Protein AF-A0A9W6L7I1-F1 (afdb_monomer_lite)

Sequence (68 aa):
MAATRCVSPFATWIDGALRVVAAGEILDTADPAYSGREEMFETLDQYLDTREAKRPTVRRKKPTSSAD

Structure (mmCIF, N/CA/C/O backbone):
data_AF-A0A9W6L7I1-F1
#
_entry.id   AF-A0A9W6L7I1-F1
#
loop_
_atom_site.group_PDB
_atom_site.id
_atom_site.type_symbol
_atom_site.label_atom_id
_atom_site.label_alt_id
_atom_site.label_comp_id
_atom_site.label_asym_id
_atom_site.label_entity_id
_atom_site.label_seq_id
_atom_site.pdbx_PDB_ins_code
_atom_site.Cartn_x
_atom_site.Cartn_y
_atom_site.Cartn_z
_atom_site.occupancy
_atom_site.B_iso_or_equiv
_atom_site.auth_seq_id
_atom_site.auth_comp_id
_atom_site.auth_asym_id
_atom_site.auth_atom_id
_atom_site.pdbx_PDB_model_num
ATOM 1 N N . MET A 1 1 ? 9.216 -4.583 10.717 1.00 59.75 1 MET A N 1
ATOM 2 C CA . MET A 1 1 ? 8.542 -4.356 9.425 1.00 59.75 1 MET A CA 1
ATOM 3 C C . MET A 1 1 ? 7.251 -3.631 9.714 1.00 59.75 1 MET A C 1
ATOM 5 O O . MET A 1 1 ? 6.503 -4.097 10.566 1.00 59.75 1 MET A O 1
ATOM 9 N N . ALA A 1 2 ? 7.060 -2.458 9.116 1.00 78.19 2 ALA A N 1
ATOM 10 C CA . ALA A 1 2 ? 5.837 -1.686 9.275 1.00 78.19 2 ALA A CA 1
ATOM 11 C C . ALA A 1 2 ? 4.856 -2.130 8.185 1.00 78.19 2 ALA A C 1
ATOM 13 O O . ALA A 1 2 ? 5.157 -2.029 6.997 1.00 78.19 2 ALA A O 1
ATOM 14 N N . ALA A 1 3 ? 3.711 -2.671 8.597 1.00 87.62 3 ALA A N 1
ATOM 15 C CA .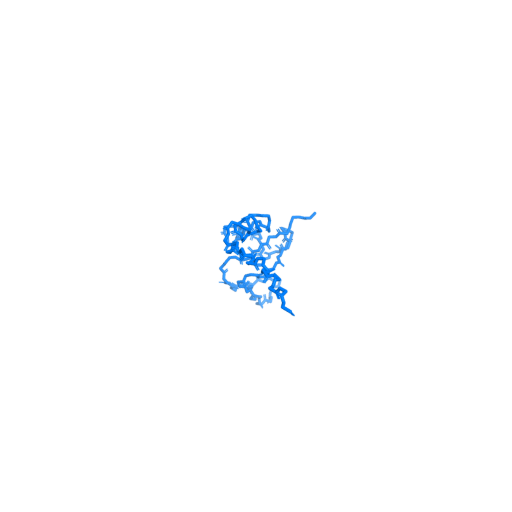 ALA A 1 3 ? 2.642 -3.058 7.688 1.00 87.62 3 ALA A CA 1
ATOM 16 C C . ALA A 1 3 ? 1.668 -1.887 7.523 1.00 87.62 3 ALA A C 1
ATOM 18 O O . ALA A 1 3 ? 1.232 -1.278 8.505 1.00 87.62 3 ALA A O 1
ATOM 19 N N . THR A 1 4 ? 1.318 -1.589 6.280 1.00 92.88 4 THR A N 1
ATOM 20 C CA . THR A 1 4 ? 0.379 -0.525 5.922 1.00 92.88 4 THR A CA 1
ATOM 21 C C . THR A 1 4 ? -0.797 -1.110 5.164 1.00 92.88 4 THR A C 1
ATOM 23 O O . THR A 1 4 ? -0.690 -2.158 4.528 1.00 92.88 4 THR A O 1
ATOM 26 N N . ARG A 1 5 ? -1.950 -0.461 5.268 1.00 93.69 5 ARG A N 1
ATOM 27 C CA . ARG A 1 5 ? -3.190 -0.884 4.629 1.00 93.69 5 ARG A CA 1
ATOM 28 C C . ARG A 1 5 ? -3.549 0.118 3.546 1.00 93.69 5 ARG A C 1
ATOM 30 O O . ARG A 1 5 ? -3.611 1.314 3.811 1.00 93.69 5 ARG A O 1
ATOM 37 N N . CYS A 1 6 ? -3.828 -0.368 2.343 1.00 94.62 6 CYS A N 1
ATOM 38 C CA . CYS A 1 6 ? -4.314 0.471 1.256 1.00 94.62 6 CYS A CA 1
ATOM 39 C C . CYS A 1 6 ? -5.725 0.991 1.574 1.00 94.62 6 CYS A C 1
ATOM 41 O O . CYS A 1 6 ? -6.632 0.209 1.868 1.00 94.62 6 CYS A O 1
ATOM 43 N N . VAL A 1 7 ? -5.932 2.304 1.512 1.00 94.00 7 VAL A N 1
ATOM 44 C CA . VAL A 1 7 ? -7.227 2.943 1.795 1.00 94.00 7 VAL A CA 1
ATOM 45 C C . VAL A 1 7 ? -8.059 3.091 0.521 1.00 94.00 7 VAL A C 1
ATOM 47 O O . VAL A 1 7 ? -9.274 2.895 0.558 1.00 94.00 7 VAL A O 1
ATOM 50 N N . SER A 1 8 ? -7.411 3.380 -0.611 1.00 91.88 8 SER A N 1
ATOM 51 C CA . SER A 1 8 ? -8.059 3.609 -1.907 1.00 91.88 8 SER A CA 1
ATOM 52 C C . SER A 1 8 ? -7.440 2.719 -2.988 1.00 91.88 8 SER A C 1
ATOM 54 O O . SER A 1 8 ? -6.223 2.753 -3.149 1.00 91.88 8 SER A O 1
ATOM 56 N N . PRO A 1 9 ? -8.238 1.945 -3.749 1.00 94.69 9 PRO A N 1
ATOM 57 C CA . PRO A 1 9 ? -7.704 1.013 -4.733 1.00 94.69 9 PRO A CA 1
ATOM 58 C C . PRO A 1 9 ? -7.075 1.761 -5.912 1.00 94.69 9 PRO A C 1
ATOM 60 O O . PRO A 1 9 ? -7.590 2.791 -6.353 1.00 94.69 9 PRO A O 1
ATOM 63 N N . PHE A 1 10 ? -5.994 1.215 -6.463 1.00 94.94 10 PHE A N 1
ATOM 64 C CA . PHE A 1 10 ? -5.315 1.787 -7.625 1.00 94.94 10 PHE A CA 1
ATOM 65 C C . PHE A 1 10 ? -4.619 0.712 -8.461 1.00 94.94 10 PHE A C 1
ATOM 67 O O . PHE A 1 10 ? -4.444 -0.430 -8.037 1.00 94.94 10 PHE A O 1
ATOM 74 N N . ALA A 1 11 ? -4.202 1.088 -9.667 1.00 95.38 11 ALA A N 1
ATOM 75 C CA . ALA A 1 11 ? -3.362 0.260 -10.520 1.00 95.38 11 ALA A CA 1
ATOM 76 C C . ALA A 1 11 ? -2.058 0.997 -10.834 1.00 95.38 11 ALA A C 1
ATOM 78 O O . ALA A 1 11 ? -2.056 2.207 -11.058 1.00 95.38 11 ALA A O 1
ATOM 79 N N . THR A 1 12 ? -0.946 0.270 -10.851 1.00 94.38 12 THR A N 1
ATOM 80 C CA . THR A 1 12 ? 0.362 0.804 -11.228 1.00 94.38 12 THR A CA 1
ATOM 81 C C . THR A 1 12 ? 1.189 -0.241 -11.954 1.00 94.38 12 THR A C 1
ATOM 83 O O . THR A 1 12 ? 0.998 -1.440 -11.783 1.00 94.38 12 THR A O 1
ATOM 86 N N . TRP A 1 13 ? 2.144 0.218 -12.750 1.00 95.00 13 TRP A N 1
ATOM 87 C CA . TRP A 1 13 ? 3.173 -0.637 -13.321 1.00 95.00 13 TRP A CA 1
ATOM 88 C C . TRP A 1 13 ? 4.305 -0.831 -12.314 1.00 95.00 13 TRP A C 1
ATOM 90 O O . TRP A 1 13 ? 4.759 0.142 -11.710 1.00 95.00 13 TRP A O 1
ATOM 100 N N . ILE A 1 14 ? 4.739 -2.075 -1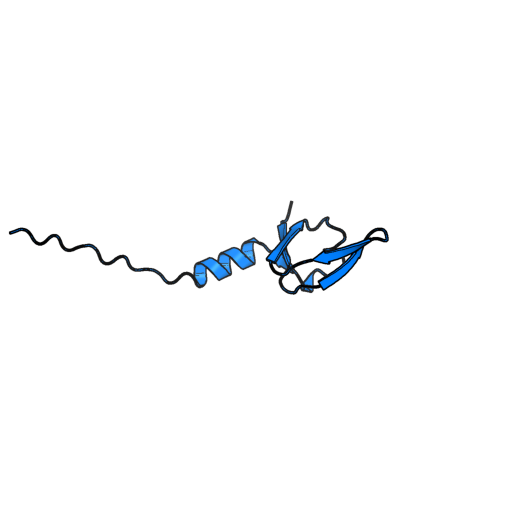2.132 1.00 92.62 14 ILE A N 1
ATOM 101 C CA . ILE A 1 14 ? 5.886 -2.470 -11.307 1.00 92.62 14 ILE A CA 1
ATOM 102 C C . ILE A 1 14 ? 6.681 -3.479 -12.124 1.00 92.62 14 ILE A C 1
ATOM 104 O O . ILE A 1 14 ? 6.112 -4.465 -12.587 1.00 92.62 14 ILE A O 1
ATOM 108 N N . ASP A 1 15 ? 7.962 -3.202 -12.360 1.00 92.50 15 ASP A N 1
ATOM 109 C CA . ASP A 1 15 ? 8.857 -4.069 -13.142 1.00 92.50 15 ASP A CA 1
ATOM 110 C C . ASP A 1 15 ? 8.278 -4.498 -14.506 1.00 92.50 15 ASP A C 1
ATOM 112 O O . ASP A 1 15 ? 8.442 -5.626 -14.964 1.00 92.50 15 ASP A O 1
ATOM 116 N N . GLY A 1 16 ? 7.556 -3.585 -15.167 1.00 94.75 16 GLY A N 1
ATOM 117 C CA . GLY A 1 16 ? 6.931 -3.830 -16.471 1.00 94.75 16 GLY A CA 1
ATOM 118 C C . GLY A 1 16 ? 5.644 -4.663 -16.430 1.00 94.75 16 GLY A C 1
ATOM 119 O O . GLY A 1 16 ? 5.046 -4.890 -17.480 1.00 94.75 16 GLY A O 1
ATOM 120 N N . ALA A 1 17 ? 5.174 -5.067 -15.249 1.00 95.38 17 ALA A N 1
ATOM 121 C CA . ALA A 1 17 ? 3.894 -5.736 -15.055 1.00 95.38 17 ALA A CA 1
ATOM 122 C C . ALA A 1 17 ? 2.856 -4.781 -14.451 1.00 95.38 17 ALA A C 1
ATOM 124 O O . ALA A 1 17 ? 3.150 -4.009 -13.536 1.00 95.38 17 ALA A O 1
ATOM 125 N N . LEU A 1 18 ? 1.619 -4.837 -14.948 1.00 95.94 18 LEU A N 1
ATOM 126 C CA . LEU A 1 18 ? 0.510 -4.107 -14.343 1.00 95.94 18 LEU A CA 1
ATOM 127 C C . LEU A 1 18 ? 0.101 -4.811 -13.044 1.00 95.94 18 LEU A C 1
ATOM 129 O O . LEU A 1 18 ? -0.342 -5.958 -13.070 1.00 95.94 18 LEU A O 1
ATOM 133 N N . ARG A 1 19 ? 0.211 -4.108 -11.917 1.00 95.44 19 ARG A N 1
ATOM 134 C CA . ARG A 1 19 ? -0.263 -4.548 -10.605 1.00 95.44 19 ARG A CA 1
ATOM 135 C C . ARG A 1 19 ? -1.465 -3.713 -10.184 1.00 95.44 19 ARG A C 1
ATOM 137 O O . ARG A 1 19 ? -1.441 -2.486 -10.252 1.00 95.44 19 ARG A O 1
ATOM 144 N N . VAL A 1 20 ? -2.506 -4.389 -9.716 1.00 95.69 20 VAL A N 1
ATOM 145 C CA . VAL A 1 20 ? -3.670 -3.761 -9.086 1.00 95.69 20 VAL A CA 1
ATOM 146 C C . VAL A 1 20 ? -3.551 -3.969 -7.584 1.00 95.69 20 VAL A C 1
ATOM 148 O O . VAL A 1 20 ? -3.356 -5.102 -7.153 1.00 95.69 20 VAL A O 1
ATOM 151 N N . VAL A 1 21 ? -3.657 -2.886 -6.817 1.00 95.50 21 VAL A N 1
ATOM 152 C CA . VAL A 1 21 ? -3.693 -2.913 -5.353 1.00 95.50 21 VAL A CA 1
ATOM 153 C C . VAL A 1 21 ? -5.125 -2.656 -4.914 1.00 95.50 21 VAL A C 1
ATOM 155 O O . VAL A 1 21 ? -5.722 -1.626 -5.248 1.00 95.50 21 VAL A O 1
ATOM 158 N N . ALA A 1 22 ? -5.698 -3.615 -4.196 1.00 95.12 22 ALA A N 1
ATOM 159 C CA . ALA A 1 22 ? -7.073 -3.526 -3.736 1.00 95.12 22 ALA A CA 1
ATOM 160 C C . ALA A 1 22 ? -7.191 -2.698 -2.448 1.00 95.12 22 ALA A C 1
ATOM 162 O O . ALA A 1 22 ? -6.294 -2.666 -1.606 1.00 95.12 22 ALA A O 1
ATOM 163 N N . ALA A 1 23 ? -8.355 -2.078 -2.246 1.00 92.94 23 ALA A N 1
ATOM 164 C CA . ALA A 1 23 ? -8.663 -1.424 -0.982 1.00 92.94 23 ALA A CA 1
ATOM 165 C C . ALA A 1 23 ? -8.640 -2.449 0.161 1.00 92.94 23 ALA A C 1
ATOM 167 O O . ALA A 1 23 ? -9.309 -3.482 0.113 1.00 92.94 23 ALA A O 1
ATOM 168 N N . GLY A 1 24 ? -7.895 -2.141 1.215 1.00 92.31 24 GLY A N 1
ATOM 169 C CA . GLY A 1 24 ? -7.681 -3.007 2.365 1.00 92.31 24 GLY A CA 1
ATOM 170 C C . GLY A 1 24 ? -6.568 -4.037 2.214 1.00 92.31 24 GLY A C 1
ATOM 171 O O . GLY A 1 24 ? -6.313 -4.750 3.183 1.00 92.31 24 GLY A O 1
ATOM 172 N N . GLU A 1 25 ? -5.903 -4.107 1.060 1.00 93.94 25 GLU A N 1
ATOM 173 C CA . GLU A 1 25 ? -4.696 -4.915 0.895 1.00 93.94 25 GLU A CA 1
ATOM 174 C C . GLU A 1 25 ? -3.597 -4.419 1.843 1.00 93.94 25 GLU A C 1
ATOM 176 O O . GLU A 1 25 ? -3.424 -3.210 2.033 1.00 93.94 25 GLU A O 1
ATOM 181 N N . ILE A 1 26 ? -2.892 -5.358 2.478 1.00 93.50 26 ILE A N 1
ATOM 182 C CA . ILE A 1 26 ? -1.815 -5.061 3.422 1.00 93.50 26 ILE A CA 1
ATOM 183 C C . ILE A 1 26 ? -0.491 -5.198 2.686 1.00 93.50 26 ILE A C 1
ATOM 185 O O . ILE A 1 26 ? -0.186 -6.270 2.167 1.00 93.50 26 ILE A O 1
ATOM 189 N N . LEU A 1 27 ? 0.289 -4.123 2.681 1.00 91.81 27 LEU A N 1
ATOM 190 C CA . LEU A 1 27 ? 1.594 -4.052 2.040 1.00 91.81 27 LEU A CA 1
ATOM 191 C C . LEU A 1 27 ? 2.665 -3.638 3.046 1.00 91.81 27 LEU A C 1
ATOM 193 O O . LEU A 1 27 ? 2.407 -2.886 3.991 1.00 91.81 27 LEU A O 1
ATOM 197 N N . ASP A 1 28 ? 3.881 -4.133 2.836 1.00 91.25 28 ASP A N 1
ATOM 198 C CA . ASP A 1 28 ? 5.046 -3.628 3.556 1.00 91.25 28 ASP A CA 1
ATOM 199 C C . ASP A 1 28 ? 5.446 -2.266 2.976 1.00 91.25 28 ASP A C 1
ATOM 201 O O . ASP A 1 28 ? 5.356 -2.039 1.770 1.00 91.25 28 ASP A O 1
ATOM 205 N N . THR A 1 29 ? 5.945 -1.379 3.829 1.00 90.62 29 THR A N 1
ATOM 206 C CA . THR A 1 29 ? 6.606 -0.129 3.428 1.00 90.62 29 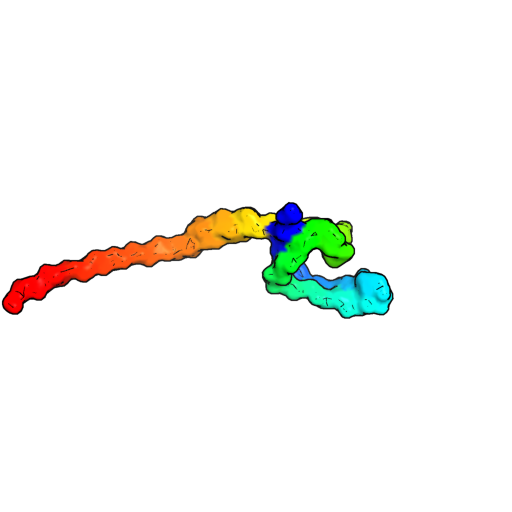THR A CA 1
ATOM 207 C C . THR A 1 29 ? 7.748 -0.304 2.418 1.00 90.62 29 THR A C 1
ATOM 209 O O . THR A 1 29 ? 8.080 0.641 1.708 1.00 90.62 29 THR A O 1
ATOM 212 N N . ALA A 1 30 ? 8.355 -1.492 2.339 1.00 91.06 30 ALA A N 1
ATOM 213 C CA . ALA A 1 30 ? 9.369 -1.821 1.338 1.00 91.06 30 ALA A CA 1
ATOM 214 C C . ALA A 1 30 ? 8.791 -2.242 -0.032 1.00 91.06 30 ALA A C 1
ATOM 216 O O . ALA A 1 30 ? 9.564 -2.447 -0.968 1.00 91.06 30 ALA A O 1
ATOM 217 N N . ASP A 1 31 ? 7.468 -2.407 -0.173 1.00 90.38 31 ASP A N 1
ATOM 218 C CA . ASP A 1 31 ? 6.854 -2.803 -1.445 1.00 90.38 31 ASP A CA 1
ATOM 219 C C . ASP A 1 31 ? 6.932 -1.6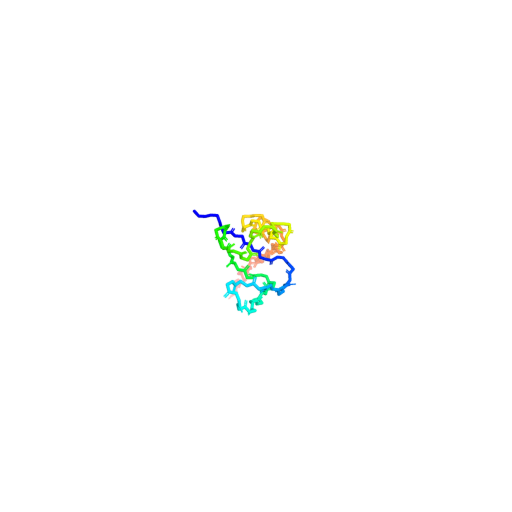37 -2.459 1.00 90.38 31 ASP A C 1
ATOM 221 O O . ASP A 1 31 ? 6.568 -0.503 -2.133 1.00 90.38 31 ASP A O 1
ATOM 225 N N . PRO A 1 32 ? 7.365 -1.872 -3.711 1.00 92.81 32 PRO A N 1
ATOM 226 C CA . PRO A 1 32 ? 7.404 -0.835 -4.747 1.00 92.81 32 PRO A CA 1
ATOM 227 C C . PRO A 1 32 ? 6.031 -0.216 -5.061 1.00 92.81 32 PRO A C 1
ATOM 229 O O . PRO A 1 32 ? 5.962 0.886 -5.603 1.00 92.81 32 PRO A O 1
ATOM 232 N N . ALA A 1 33 ? 4.929 -0.885 -4.718 1.00 91.81 33 ALA A N 1
ATOM 233 C CA . ALA A 1 33 ? 3.586 -0.329 -4.825 1.00 91.81 33 ALA A CA 1
ATOM 234 C C . ALA A 1 33 ? 3.301 0.764 -3.777 1.00 91.81 33 ALA A C 1
ATOM 236 O O . ALA A 1 33 ? 2.431 1.603 -4.013 1.00 91.81 33 ALA A O 1
ATOM 237 N N . TYR A 1 34 ? 4.013 0.753 -2.645 1.00 91.62 34 TYR A N 1
ATOM 238 C CA . TYR A 1 34 ? 3.869 1.723 -1.556 1.00 91.62 34 TYR A CA 1
ATOM 239 C C . TYR A 1 34 ? 4.624 3.032 -1.840 1.00 91.62 34 TYR A C 1
ATOM 241 O O . TYR A 1 34 ? 4.101 4.119 -1.594 1.00 91.62 34 TYR A O 1
ATOM 249 N N . SER A 1 35 ? 5.838 2.939 -2.391 1.00 89.75 35 SER A N 1
ATOM 250 C CA . SER A 1 35 ? 6.711 4.101 -2.604 1.00 89.75 35 SER A CA 1
ATOM 251 C C . SER A 1 35 ? 6.100 5.141 -3.557 1.00 89.75 35 SER A C 1
ATOM 253 O O . SER A 1 35 ? 5.640 4.809 -4.654 1.00 89.75 35 SER A O 1
ATOM 255 N N . GLY A 1 36 ? 6.098 6.410 -3.131 1.00 89.38 36 GLY A N 1
ATOM 256 C CA . GLY A 1 36 ? 5.528 7.538 -3.878 1.00 89.38 36 GLY A CA 1
ATOM 257 C C . GLY A 1 36 ? 3.997 7.596 -3.863 1.00 89.38 36 GLY A C 1
ATOM 258 O O . GLY A 1 36 ? 3.405 8.367 -4.619 1.00 89.38 36 GLY A O 1
ATOM 259 N N . ARG A 1 37 ? 3.354 6.749 -3.054 1.00 91.75 37 ARG A N 1
ATOM 260 C CA . ARG A 1 37 ? 1.898 6.661 -2.875 1.00 91.75 37 ARG A CA 1
ATOM 261 C C . ARG A 1 37 ? 1.518 6.530 -1.408 1.00 91.75 37 ARG A C 1
ATOM 263 O O . ARG A 1 37 ? 0.435 6.042 -1.103 1.00 91.75 37 ARG A O 1
ATOM 270 N N . GLU A 1 38 ? 2.385 6.972 -0.506 1.00 91.88 38 GLU A N 1
ATOM 271 C CA . GLU A 1 38 ? 2.246 6.817 0.941 1.00 91.88 38 GLU A CA 1
ATOM 272 C C . GLU A 1 38 ? 0.911 7.385 1.453 1.00 91.88 38 GLU A C 1
ATOM 274 O O . GLU A 1 38 ? 0.313 6.831 2.368 1.00 91.88 38 GLU A O 1
ATOM 279 N N . GLU A 1 39 ? 0.392 8.434 0.808 1.00 91.50 39 GLU A N 1
ATOM 280 C CA . GLU A 1 39 ? -0.910 9.046 1.110 1.00 91.50 39 GLU A CA 1
ATOM 281 C C . GLU A 1 39 ? -2.124 8.128 0.872 1.00 91.50 39 GLU A C 1
ATOM 283 O O . GLU A 1 39 ? -3.188 8.349 1.448 1.00 91.50 39 GLU A O 1
ATOM 288 N N . MET A 1 40 ? -1.987 7.090 0.040 1.00 92.56 40 MET A N 1
ATOM 289 C CA . MET A 1 40 ? -3.046 6.105 -0.213 1.00 92.56 40 MET A CA 1
ATOM 290 C C . MET A 1 40 ? -3.056 4.969 0.812 1.00 92.56 40 MET A C 1
ATOM 292 O O . MET A 1 40 ? -3.873 4.048 0.701 1.00 92.56 40 MET A O 1
ATOM 296 N N . PHE A 1 41 ? -2.165 5.022 1.800 1.00 94.12 41 PHE A N 1
ATOM 297 C CA . PHE A 1 41 ? -2.016 4.013 2.832 1.00 94.12 41 PHE A CA 1
ATOM 298 C C . PHE A 1 41 ? -2.208 4.612 4.224 1.00 94.12 41 PHE A C 1
ATOM 300 O O . PHE A 1 41 ? -1.866 5.757 4.499 1.00 94.12 41 PHE A O 1
ATOM 307 N N . GLU A 1 42 ? -2.738 3.798 5.127 1.00 92.56 42 GLU A N 1
ATOM 308 C CA . GLU A 1 42 ? -2.771 4.073 6.563 1.00 92.56 42 GLU A CA 1
ATOM 309 C C . GLU A 1 42 ? -1.939 3.019 7.297 1.00 92.56 42 GLU A C 1
ATOM 311 O O . GLU A 1 42 ? -1.747 1.900 6.801 1.00 92.56 42 GLU A O 1
ATOM 316 N N . THR A 1 43 ? -1.432 3.340 8.488 1.00 91.44 43 THR A N 1
ATOM 317 C CA . THR A 1 43 ? -0.765 2.314 9.297 1.00 91.44 43 THR A CA 1
ATOM 318 C C . THR A 1 43 ? -1.797 1.336 9.845 1.00 91.44 43 THR A C 1
ATOM 320 O O . THR A 1 43 ? -2.937 1.699 10.147 1.00 91.44 43 THR A O 1
ATOM 323 N N . LEU A 1 44 ? -1.406 0.068 9.987 1.00 85.81 44 LEU A N 1
ATOM 324 C CA . LEU A 1 44 ? -2.328 -0.940 10.505 1.00 85.81 44 LEU A CA 1
ATOM 325 C C . LEU A 1 44 ? -2.804 -0.602 11.930 1.00 85.81 44 LEU A C 1
ATOM 327 O O . LEU A 1 44 ? -3.968 -0.836 12.247 1.00 85.81 44 LEU A O 1
ATOM 331 N N . ASP A 1 45 ? -1.942 0.012 12.745 1.00 83.94 45 ASP A N 1
ATOM 332 C CA . ASP A 1 45 ? -2.286 0.488 14.089 1.00 83.94 45 ASP A CA 1
ATOM 333 C C . ASP A 1 45 ? -3.391 1.557 14.060 1.00 83.94 45 ASP A C 1
ATOM 335 O O . ASP A 1 45 ? -4.390 1.420 14.761 1.00 83.94 45 ASP A O 1
ATOM 339 N N . GLN A 1 46 ? -3.296 2.558 13.170 1.00 83.62 46 GLN A N 1
ATOM 340 C CA . GLN A 1 46 ? -4.338 3.587 13.009 1.00 83.62 46 GLN A CA 1
ATOM 341 C C . GLN A 1 46 ? -5.697 2.980 12.639 1.00 83.62 46 GLN A C 1
ATOM 343 O O . GLN A 1 46 ? -6.745 3.394 13.154 1.00 83.62 46 GLN A O 1
ATOM 348 N N . TYR A 1 47 ? -5.691 1.970 11.766 1.00 82.94 47 TYR A N 1
ATOM 349 C CA . TYR A 1 47 ? -6.909 1.261 11.390 1.00 82.94 47 TYR A CA 1
ATOM 350 C C . TYR A 1 47 ? -7.504 0.475 12.568 1.00 82.94 47 TYR A C 1
ATOM 352 O O . TYR A 1 47 ? -8.723 0.492 12.772 1.00 82.94 47 TYR A O 1
ATOM 360 N N . LEU A 1 48 ? -6.667 -0.211 13.355 1.00 81.38 48 LEU A N 1
ATOM 361 C CA . LEU A 1 48 ? -7.108 -0.985 14.518 1.00 81.38 48 LEU A CA 1
ATOM 362 C C . LEU A 1 48 ? -7.696 -0.085 15.607 1.00 81.38 48 LEU A C 1
ATOM 364 O O . LEU A 1 48 ? -8.814 -0.359 16.049 1.00 81.38 48 LEU A O 1
ATOM 368 N N . ASP A 1 49 ? -7.035 1.023 15.935 1.00 80.00 49 ASP A N 1
ATOM 369 C CA . ASP A 1 49 ? -7.529 2.016 16.898 1.00 80.00 49 ASP A CA 1
ATOM 370 C C . ASP A 1 49 ? -8.900 2.566 16.475 1.00 80.00 49 ASP A C 1
ATOM 372 O O . ASP A 1 49 ? -9.857 2.623 17.257 1.00 80.00 49 ASP A O 1
ATOM 376 N N . THR A 1 50 ? -9.047 2.895 15.188 1.00 75.75 50 THR A N 1
ATOM 377 C CA . THR A 1 50 ? -10.316 3.392 14.637 1.00 75.75 50 THR A CA 1
ATOM 378 C C . THR A 1 50 ? -11.414 2.325 14.681 1.00 75.75 50 THR A C 1
ATOM 380 O O . THR A 1 50 ? -12.594 2.628 14.898 1.00 75.75 50 THR A O 1
ATOM 383 N N . ARG A 1 51 ? -11.056 1.053 14.476 1.00 67.44 51 ARG A N 1
ATOM 384 C CA . ARG A 1 51 ? -12.003 -0.067 14.497 1.00 67.44 51 ARG A CA 1
ATOM 385 C C . ARG A 1 51 ? -12.453 -0.416 15.912 1.00 67.44 51 ARG A C 1
ATOM 387 O O . ARG A 1 51 ? -13.626 -0.749 16.094 1.00 67.44 51 ARG A O 1
ATOM 394 N N . GLU A 1 52 ? -11.567 -0.337 16.900 1.00 62.34 52 GLU A N 1
ATOM 395 C CA . GLU A 1 52 ? -11.925 -0.515 18.308 1.00 62.34 52 GLU A CA 1
ATOM 396 C C . GLU A 1 52 ? -12.874 0.585 18.783 1.00 62.34 52 GLU A C 1
ATOM 398 O O . GLU A 1 52 ? -13.905 0.273 19.382 1.00 62.34 52 GLU A O 1
ATOM 403 N N . ALA A 1 53 ? -12.627 1.841 18.399 1.00 62.03 53 ALA A N 1
ATOM 404 C CA . ALA A 1 53 ? -13.533 2.953 18.688 1.00 62.03 53 ALA A CA 1
ATOM 405 C C . ALA A 1 53 ? -14.935 2.774 18.068 1.00 62.03 53 ALA A C 1
ATOM 407 O O . ALA A 1 53 ? -15.932 3.223 18.634 1.00 62.03 53 ALA A O 1
ATOM 408 N N . LYS A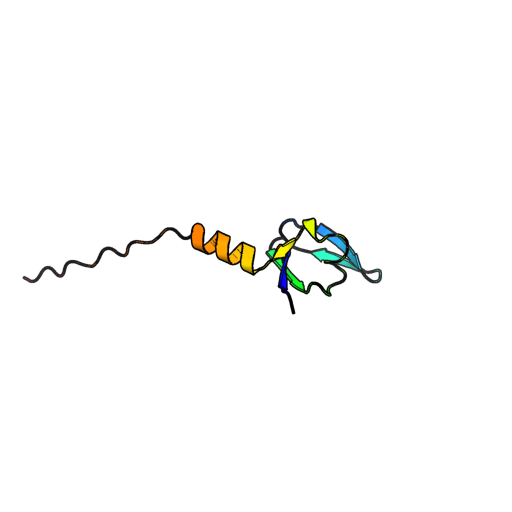 1 54 ? -15.035 2.101 16.913 1.00 59.56 54 LYS A N 1
ATOM 409 C CA . LYS A 1 54 ? -16.308 1.849 16.212 1.00 59.56 54 LYS A CA 1
ATOM 410 C C . LYS A 1 54 ? -16.987 0.532 16.578 1.00 59.56 54 LYS A C 1
ATOM 412 O O . LYS A 1 54 ? -18.090 0.285 16.086 1.00 59.56 54 LYS A O 1
ATOM 417 N N . ARG A 1 55 ? -16.387 -0.330 17.409 1.00 57.41 55 ARG A N 1
ATOM 418 C CA . ARG A 1 55 ? -17.073 -1.547 17.861 1.00 57.41 55 ARG A CA 1
ATOM 419 C C . ARG A 1 55 ? -18.261 -1.132 18.732 1.00 57.41 55 ARG A C 1
ATOM 421 O O . ARG A 1 55 ? -18.041 -0.590 19.815 1.00 57.41 55 ARG A O 1
ATOM 428 N N . PRO A 1 56 ? -19.519 -1.406 18.327 1.00 56.41 56 PRO A N 1
ATOM 429 C CA . PRO A 1 56 ? -20.631 -1.229 19.240 1.00 56.41 56 PRO A CA 1
ATOM 430 C C . PRO A 1 56 ? -20.350 -2.127 20.441 1.00 56.41 56 PRO A C 1
ATOM 432 O O . PRO A 1 56 ? -20.151 -3.337 20.296 1.00 56.41 56 PRO A O 1
ATOM 435 N N . THR A 1 57 ? -20.278 -1.532 21.629 1.00 62.34 57 THR A N 1
ATOM 436 C CA . THR A 1 57 ? -20.232 -2.279 22.880 1.00 62.34 57 THR A CA 1
ATOM 437 C C . THR A 1 57 ? -21.541 -3.048 22.955 1.00 62.34 57 THR A C 1
ATOM 439 O O . THR A 1 57 ? -22.566 -2.535 23.399 1.00 62.34 57 THR A O 1
ATOM 442 N N . VAL A 1 58 ? -21.530 -4.293 22.477 1.00 61.84 58 VAL A N 1
ATOM 443 C CA . VAL A 1 58 ? -22.618 -5.234 22.706 1.00 61.84 58 VAL A CA 1
ATOM 444 C C . VAL A 1 58 ? -22.600 -5.494 24.206 1.00 61.84 58 VAL A C 1
ATOM 446 O O . VAL A 1 58 ? -21.917 -6.397 24.690 1.00 61.84 58 VAL A O 1
ATOM 449 N N . ARG A 1 59 ? -23.301 -4.648 24.970 1.00 57.53 59 ARG A N 1
ATOM 450 C CA . ARG A 1 59 ? -23.626 -4.905 26.369 1.00 57.53 59 ARG A CA 1
ATOM 451 C C . ARG A 1 59 ? -24.417 -6.204 26.372 1.00 57.53 59 ARG A C 1
ATOM 453 O O . ARG A 1 59 ? -25.621 -6.206 26.129 1.00 57.53 59 ARG A O 1
ATOM 460 N N . ARG A 1 60 ? -23.731 -7.325 26.604 1.00 59.12 60 ARG A N 1
AT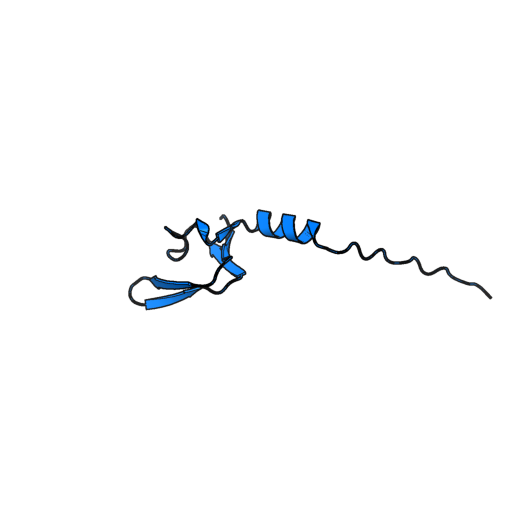OM 461 C CA . ARG A 1 60 ? -24.379 -8.604 26.884 1.00 59.12 60 ARG A CA 1
ATOM 462 C C . ARG A 1 60 ? -25.284 -8.370 28.094 1.00 59.12 60 ARG A C 1
ATOM 464 O O . ARG A 1 60 ? -24.787 -8.168 29.200 1.00 59.12 60 ARG A O 1
ATOM 471 N N . LYS A 1 61 ? -26.606 -8.334 27.889 1.00 54.12 61 LYS A N 1
ATOM 472 C CA . LYS A 1 61 ? -27.563 -8.397 28.999 1.00 54.12 61 LYS A CA 1
ATOM 473 C C . LYS A 1 61 ? -27.299 -9.718 29.723 1.00 54.12 61 LYS A C 1
ATOM 475 O O . LYS A 1 61 ? -27.386 -10.783 29.118 1.00 54.12 61 LYS A O 1
ATOM 480 N N . LYS A 1 62 ? -26.907 -9.627 30.995 1.00 58.09 62 LYS A N 1
ATOM 481 C CA . LYS A 1 62 ? -26.766 -10.767 31.907 1.00 58.09 62 LYS A CA 1
ATOM 482 C C . LYS A 1 62 ? -28.113 -11.511 31.918 1.00 58.09 62 LYS A C 1
ATOM 484 O O . LYS A 1 62 ? -29.120 -10.844 32.159 1.00 58.09 62 LYS A O 1
ATOM 489 N N . PRO A 1 63 ? -28.182 -12.822 31.633 1.00 60.91 63 PRO A N 1
ATOM 490 C CA . PRO A 1 63 ? -29.433 -13.548 31.791 1.00 60.91 63 PRO A CA 1
ATOM 491 C C . PRO A 1 63 ? -29.778 -13.560 33.283 1.00 60.91 63 PRO A C 1
ATOM 493 O O . PRO A 1 63 ? -29.024 -14.082 34.104 1.00 60.91 63 PRO A O 1
ATOM 496 N N . THR A 1 64 ? -30.883 -12.916 33.651 1.00 61.38 64 THR A N 1
ATOM 497 C CA . THR A 1 64 ? -31.488 -13.072 34.972 1.00 61.38 64 THR A CA 1
ATOM 498 C C . THR A 1 64 ? -32.080 -14.472 35.032 1.00 61.38 64 THR A C 1
ATOM 500 O O . THR A 1 64 ? -33.135 -14.737 34.459 1.00 61.38 64 THR A O 1
ATOM 503 N N . SER A 1 65 ? -31.346 -15.373 35.684 1.00 56.56 65 SER A N 1
ATOM 504 C CA . SER A 1 65 ? -31.847 -16.660 36.156 1.00 56.56 65 SER A CA 1
ATOM 505 C C . SER A 1 65 ? -33.143 -16.419 36.927 1.00 56.56 65 SER A C 1
ATOM 507 O O . SER A 1 65 ? -33.112 -15.792 37.984 1.00 56.56 65 SER A O 1
ATOM 509 N N . SER A 1 66 ? -34.266 -16.868 36.374 1.00 53.97 66 SER A N 1
ATOM 510 C CA . SER A 1 66 ? -35.540 -16.949 37.089 1.00 53.97 66 SER A CA 1
ATOM 511 C C . SER A 1 66 ? -35.657 -18.401 37.521 1.00 53.97 66 SER A C 1
ATOM 513 O O . SER A 1 66 ? -35.719 -19.286 36.671 1.00 53.97 66 SER A O 1
ATOM 515 N N . ALA A 1 67 ? -35.516 -18.624 38.823 1.00 58.25 67 ALA A N 1
ATOM 516 C CA . ALA A 1 67 ? -35.786 -19.898 39.460 1.00 58.25 67 ALA A CA 1
ATOM 517 C C . ALA A 1 67 ? -37.296 -19.989 39.697 1.00 58.25 67 ALA A C 1
ATOM 519 O O . ALA A 1 67 ? -37.854 -19.048 40.260 1.00 58.25 67 ALA A O 1
ATOM 520 N N . ASP A 1 68 ? -37.898 -21.096 39.276 1.00 58.75 68 ASP A N 1
ATOM 521 C CA . ASP A 1 68 ? -39.176 -21.617 39.768 1.00 58.75 68 ASP A CA 1
ATOM 522 C C . ASP A 1 68 ? -39.019 -23.137 39.911 1.00 58.75 68 ASP A C 1
ATOM 524 O O . ASP A 1 68 ? -38.461 -23.750 38.965 1.00 58.75 68 ASP A O 1
#

Organism: NCBI:txid29401

Radius of gyration: 19.99 Å; chains: 1; bounding box: 48×31×56 Å

Foldseek 3Di:
DFKKFFQDWDWDDDPNDIDTDDGGDIDDCPDPVCPPPVVRIDTPVVVVVVVVVPPPPPPPDDPDDDDD

Secondary structure (DSSP, 8-state):
--EEEESS-EEEEETTEEEEE-TT-EEETTSTTTTT-GGGEEEHHHHHHHHHHHS-------------

pLDDT: mean 82.21, std 14.89, range [53.97, 95.94]